Protein AF-A0A0M3HLM9-F1 (afdb_monomer_lite)

InterPro domains:
  IPR010401 Glycogen debranching enzyme [PTHR10569] (1-109)
  IPR032790 Glycogen debranching enzyme, C-terminal [PF06202] (1-101)

Foldseek 3Di:
DALLADFPACPVVQPTHRLDPCRLVVVVVVLVVQCVPDDNSVVLQQDKDKDLDPYNPDHGPPDIDIDGNVVSNVSSVVSQAAWGWDFIPPDDCVVPVPDDPVNRIDTHYDPVCVPDDDDD

Secondary structure (DSSP, 8-state):
-BTTB--SB-GGGTT-B---SSHHHHHHHHHHHHHHHSTTGGGGGGSEEEES-SSTTPPTTTS-EEEEHHHHHHHHHHHHHH-EEEEPTT-STTT-TT--GGGGEEEE--TTTTTS----

pLDDT: mean 81.85, std 17.47, range [36.56, 98.44]

Structure (mmCIF, N/CA/C/O backbone):
data_AF-A0A0M3HLM9-F1
#
_entry.id   AF-A0A0M3HLM9-F1
#
loop_
_atom_site.group_PDB
_atom_site.id
_atom_site.type_symbol
_atom_site.label_atom_id
_atom_site.label_alt_id
_atom_site.label_comp_id
_atom_site.label_asym_id
_atom_site.label_entity_id
_atom_site.label_seq_id
_atom_site.pdbx_PDB_ins_code
_atom_site.Cartn_x
_atom_site.Cartn_y
_atom_site.Cartn_z
_atom_site.occupancy
_atom_site.B_iso_or_equiv
_atom_site.auth_seq_id
_atom_site.auth_comp_id
_atom_site.auth_asym_id
_atom_site.auth_atom_id
_atom_site.pdbx_PDB_model_num
ATOM 1 N N . MET A 1 1 ? 2.849 1.962 -1.685 1.00 90.75 1 MET A N 1
ATOM 2 C CA . MET A 1 1 ? 1.977 1.186 -2.593 1.00 90.75 1 MET A CA 1
ATOM 3 C C . MET A 1 1 ? 2.096 1.783 -3.985 1.00 90.75 1 MET A C 1
ATOM 5 O O . MET A 1 1 ? 2.174 3.002 -4.084 1.00 90.75 1 MET A O 1
ATOM 9 N N . ARG A 1 2 ? 2.164 0.942 -5.019 1.00 91.00 2 ARG A N 1
ATOM 10 C CA . ARG A 1 2 ? 2.230 1.320 -6.443 1.00 91.00 2 ARG A CA 1
ATOM 11 C C . ARG A 1 2 ? 1.648 0.178 -7.272 1.00 91.00 2 ARG A C 1
ATOM 13 O O . ARG A 1 2 ? 1.750 -0.964 -6.837 1.00 91.00 2 ARG A O 1
ATOM 20 N N . HIS A 1 3 ? 1.022 0.456 -8.418 1.00 91.12 3 HIS A N 1
ATOM 21 C CA . HIS A 1 3 ? 0.361 -0.565 -9.251 1.00 91.12 3 HIS A CA 1
ATOM 22 C C . HIS A 1 3 ? -0.733 -1.366 -8.518 1.00 91.12 3 HIS A C 1
ATOM 24 O O . HIS A 1 3 ? -1.129 -2.434 -8.966 1.00 91.12 3 HIS A O 1
ATOM 30 N N . GLY A 1 4 ? -1.225 -0.872 -7.375 1.00 91.81 4 GLY A N 1
ATOM 31 C CA . GLY A 1 4 ? -2.127 -1.619 -6.491 1.00 91.81 4 GLY A CA 1
ATOM 32 C C . GLY A 1 4 ? -1.426 -2.623 -5.572 1.00 91.81 4 GLY A C 1
ATOM 33 O O . GLY A 1 4 ? -2.103 -3.319 -4.830 1.00 91.81 4 GLY A O 1
ATOM 34 N N . LEU A 1 5 ? -0.090 -2.673 -5.576 1.00 93.12 5 LEU A N 1
ATOM 35 C CA . LEU A 1 5 ? 0.724 -3.638 -4.841 1.00 93.12 5 LEU A CA 1
ATOM 36 C C . LEU A 1 5 ? 1.528 -2.994 -3.701 1.00 93.12 5 LEU A C 1
ATOM 38 O O . LEU A 1 5 ? 1.946 -1.828 -3.747 1.00 93.12 5 LEU A O 1
ATOM 42 N N . ILE A 1 6 ? 1.787 -3.800 -2.675 1.00 94.06 6 ILE A N 1
ATOM 43 C CA . I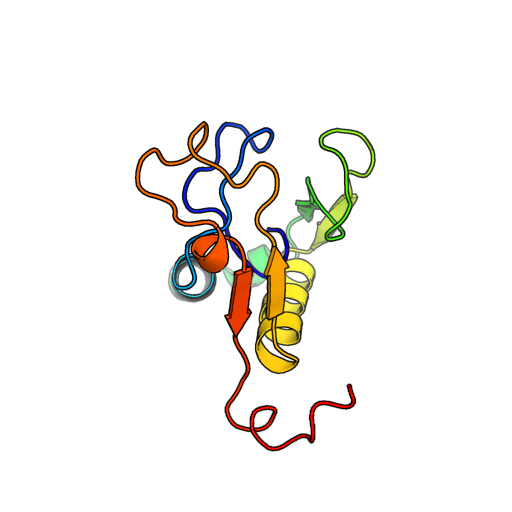LE A 1 6 ? 2.764 -3.519 -1.618 1.00 94.06 6 ILE A CA 1
ATOM 44 C C . ILE A 1 6 ? 4.097 -4.144 -2.049 1.00 94.06 6 ILE A C 1
ATOM 46 O O . ILE A 1 6 ? 4.091 -5.290 -2.501 1.00 94.06 6 ILE A O 1
ATOM 50 N N . PRO A 1 7 ? 5.224 -3.413 -1.976 1.00 91.06 7 PRO A N 1
ATOM 51 C CA . PRO A 1 7 ? 6.491 -3.938 -2.461 1.00 91.06 7 PRO A CA 1
ATOM 52 C C . PRO A 1 7 ? 6.991 -5.079 -1.571 1.00 91.06 7 PRO A C 1
ATOM 54 O O . PRO A 1 7 ? 6.777 -5.069 -0.360 1.00 91.06 7 PRO A O 1
ATOM 57 N N . ASN A 1 8 ? 7.695 -6.040 -2.170 1.00 86.19 8 ASN A N 1
ATOM 58 C CA . ASN A 1 8 ? 8.371 -7.108 -1.429 1.00 86.19 8 ASN A CA 1
ATOM 59 C C . ASN A 1 8 ? 9.648 -6.598 -0.754 1.00 86.19 8 ASN A C 1
ATOM 61 O O . ASN A 1 8 ? 9.962 -6.939 0.381 1.00 86.19 8 ASN A O 1
ATOM 65 N N . LEU A 1 9 ? 10.386 -5.762 -1.483 1.00 84.81 9 LEU A N 1
ATOM 66 C CA . LEU A 1 9 ? 11.608 -5.120 -1.023 1.00 84.81 9 LEU A CA 1
ATOM 67 C C . LEU A 1 9 ? 11.344 -3.624 -1.007 1.00 84.81 9 LEU A C 1
ATOM 69 O O . LEU A 1 9 ? 11.012 -3.062 -2.047 1.00 84.81 9 LEU A O 1
ATOM 73 N N . LEU A 1 10 ? 11.432 -3.000 0.169 1.00 80.69 10 LEU A N 1
ATOM 74 C CA . LEU A 1 10 ? 11.079 -1.593 0.346 1.00 80.69 10 LEU A CA 1
ATOM 75 C C . LEU A 1 10 ? 12.224 -0.660 -0.067 1.00 80.69 10 LEU A C 1
ATOM 77 O O . LEU A 1 10 ? 11.960 0.303 -0.775 1.00 80.69 10 LEU A O 1
ATOM 81 N N . ALA A 1 11 ? 13.468 -0.951 0.336 1.00 76.19 11 ALA A N 1
ATOM 82 C CA . ALA A 1 11 ? 14.665 -0.153 0.029 1.00 76.19 11 ALA A CA 1
ATOM 83 C C . ALA A 1 11 ? 14.417 1.373 0.121 1.00 76.19 11 ALA A C 1
ATOM 85 O O . ALA A 1 11 ? 14.477 2.092 -0.876 1.00 76.19 11 ALA A O 1
ATOM 86 N N . GLU A 1 12 ? 14.013 1.826 1.319 1.00 74.69 12 GLU A N 1
ATOM 87 C CA . GLU A 1 12 ? 13.624 3.217 1.655 1.00 74.69 12 GLU A CA 1
ATOM 88 C C . GLU A 1 12 ? 12.500 3.824 0.795 1.00 74.69 12 GLU A C 1
ATOM 90 O O . GLU A 1 12 ? 12.196 5.009 0.866 1.00 74.69 12 GLU A O 1
ATOM 95 N N . GLY A 1 13 ? 11.841 3.007 -0.018 1.00 72.88 13 GLY A N 1
ATOM 96 C CA . GLY A 1 13 ? 10.860 3.444 -0.995 1.00 72.88 13 GLY A CA 1
ATOM 97 C C . GLY A 1 13 ? 11.466 3.748 -2.362 1.00 72.88 13 GLY A C 1
ATOM 98 O O . GLY A 1 13 ? 10.740 3.622 -3.335 1.00 72.88 13 GLY A O 1
ATOM 99 N N . GLN A 1 14 ? 12.758 4.079 -2.481 1.00 75.44 14 GLN A N 1
ATOM 100 C CA . GLN A 1 14 ? 13.356 4.565 -3.734 1.00 75.44 14 GLN A CA 1
ATOM 101 C C . GLN A 1 14 ? 13.558 3.462 -4.783 1.00 75.44 14 GLN A C 1
ATOM 103 O O . GLN A 1 14 ? 13.261 3.662 -5.962 1.00 75.44 14 GLN A O 1
ATOM 108 N N . THR A 1 15 ? 14.039 2.292 -4.359 1.00 79.31 15 THR A N 1
ATOM 109 C CA . THR A 1 15 ? 14.299 1.125 -5.225 1.00 79.31 15 THR A CA 1
ATOM 110 C C . THR A 1 15 ? 13.385 -0.047 -4.867 1.00 79.31 15 THR A C 1
ATOM 112 O O . THR A 1 15 ? 13.777 -1.214 -4.890 1.00 79.31 15 THR A O 1
ATOM 115 N N . SER A 1 16 ? 12.131 0.269 -4.523 1.00 82.75 16 SER A N 1
ATOM 116 C CA . SER A 1 16 ? 11.136 -0.736 -4.158 1.00 82.75 16 SER A CA 1
ATOM 117 C C . SER A 1 16 ? 10.807 -1.693 -5.311 1.00 82.75 16 SER A C 1
ATOM 119 O O . SER A 1 16 ? 10.529 -1.246 -6.425 1.00 82.75 16 SER A O 1
ATOM 121 N N . ARG A 1 17 ? 10.743 -3.001 -5.025 1.00 83.62 17 ARG A N 1
ATOM 122 C CA . ARG A 1 17 ? 10.352 -4.043 -5.998 1.00 83.62 17 ARG A CA 1
ATOM 123 C C . ARG A 1 17 ? 8.916 -4.503 -5.786 1.00 83.62 17 ARG A C 1
ATOM 125 O O . ARG A 1 17 ? 8.548 -4.896 -4.678 1.00 83.62 17 ARG A O 1
ATOM 132 N N . TYR A 1 18 ? 8.119 -4.484 -6.853 1.00 86.06 18 TYR A N 1
ATOM 133 C CA . TYR A 1 18 ? 6.670 -4.725 -6.825 1.00 86.06 18 TYR A CA 1
ATOM 134 C C . TYR A 1 18 ? 6.309 -6.059 -7.494 1.00 86.06 18 TYR A C 1
ATOM 136 O O . TYR A 1 18 ? 5.314 -6.170 -8.202 1.00 86.06 18 TYR A O 1
ATOM 144 N N . ASN A 1 19 ? 7.109 -7.091 -7.237 1.00 83.00 19 ASN A N 1
ATOM 145 C CA . ASN A 1 19 ? 6.963 -8.432 -7.807 1.00 83.00 19 ASN A CA 1
ATOM 146 C C . ASN A 1 19 ? 6.161 -9.411 -6.922 1.00 83.00 19 ASN A C 1
ATOM 148 O O . ASN A 1 19 ? 6.011 -10.580 -7.274 1.00 83.00 19 ASN A O 1
ATOM 152 N N . CYS A 1 20 ? 5.644 -8.962 -5.771 1.00 84.00 20 CYS A N 1
ATOM 153 C CA . CYS A 1 20 ? 4.890 -9.803 -4.840 1.00 84.00 20 CYS A CA 1
ATOM 154 C C . CYS A 1 20 ? 3.390 -9.502 -4.886 1.00 84.00 20 CYS A C 1
ATOM 156 O O . CYS A 1 20 ? 2.935 -8.423 -4.506 1.00 84.00 20 CYS A O 1
ATOM 158 N N . ARG A 1 21 ? 2.612 -10.499 -5.314 1.00 88.06 21 ARG A N 1
ATOM 159 C CA . ARG A 1 21 ? 1.144 -10.431 -5.360 1.00 88.06 21 ARG A CA 1
ATOM 160 C C . ARG A 1 21 ? 0.480 -10.551 -3.995 1.00 88.06 21 ARG A C 1
ATOM 162 O O . ARG A 1 21 ? -0.597 -9.997 -3.802 1.00 88.06 21 ARG A O 1
ATOM 169 N N . ASP A 1 22 ? 1.097 -11.281 -3.074 1.00 90.88 22 ASP A N 1
ATOM 170 C CA . ASP A 1 22 ? 0.459 -11.654 -1.811 1.00 90.88 22 ASP A CA 1
ATOM 171 C C . ASP A 1 22 ? 0.634 -10.580 -0.732 1.00 90.88 22 ASP A C 1
ATOM 173 O O . ASP A 1 22 ? -0.203 -10.447 0.161 1.00 90.88 22 ASP A O 1
ATOM 177 N N . ALA A 1 23 ? 1.684 -9.758 -0.842 1.00 94.19 23 ALA A N 1
ATOM 178 C CA . ALA A 1 23 ? 2.034 -8.734 0.142 1.00 94.19 23 ALA A CA 1
ATOM 179 C C . ALA A 1 23 ? 0.882 -7.758 0.427 1.00 94.19 23 ALA A C 1
ATOM 181 O O . ALA A 1 23 ? 0.641 -7.405 1.580 1.00 94.19 23 ALA A O 1
ATOM 182 N N . VAL A 1 24 ? 0.130 -7.355 -0.602 1.00 95.75 24 VAL A N 1
ATOM 183 C CA . VAL A 1 24 ? -1.031 -6.466 -0.440 1.00 95.75 24 VAL A CA 1
ATOM 184 C C . VAL A 1 24 ? -2.144 -7.107 0.390 1.00 95.75 24 VAL A C 1
ATOM 186 O O . VAL A 1 24 ? -2.752 -6.435 1.221 1.00 95.75 24 VAL A O 1
ATOM 189 N N . TRP A 1 25 ? -2.371 -8.413 0.241 1.00 95.75 25 TRP A N 1
ATOM 190 C CA . TRP A 1 25 ? -3.394 -9.136 0.993 1.00 95.75 25 TRP A CA 1
ATOM 191 C C . TRP A 1 25 ? -2.985 -9.333 2.449 1.00 95.75 25 TRP A C 1
ATOM 193 O O . TRP A 1 25 ? -3.802 -9.116 3.344 1.00 95.75 25 TRP A O 1
ATOM 203 N N . PHE A 1 26 ? -1.716 -9.663 2.704 1.00 96.69 26 PHE A N 1
ATOM 204 C CA . PHE A 1 26 ? -1.188 -9.722 4.069 1.00 96.69 26 PHE A CA 1
ATOM 205 C C . PHE A 1 26 ? -1.221 -8.358 4.757 1.00 96.69 26 PHE A C 1
ATOM 207 O O . PHE A 1 26 ? -1.566 -8.282 5.934 1.00 96.69 26 PHE A O 1
ATOM 214 N N . TRP A 1 27 ? -0.933 -7.280 4.027 1.00 97.12 27 TRP A N 1
ATOM 215 C CA . TRP A 1 27 ? -1.041 -5.916 4.537 1.00 97.12 27 TRP A CA 1
ATOM 216 C C . TRP A 1 27 ? -2.485 -5.554 4.918 1.00 97.12 27 TRP A C 1
ATOM 218 O O . TRP A 1 27 ? -2.729 -5.121 6.044 1.00 97.12 27 TRP A O 1
ATOM 228 N N . LEU A 1 28 ? -3.460 -5.813 4.039 1.00 97.69 28 LEU A N 1
ATOM 229 C CA . LEU A 1 28 ? -4.882 -5.606 4.346 1.00 97.69 28 LEU A CA 1
ATOM 230 C C . LEU A 1 28 ? -5.334 -6.447 5.549 1.00 97.69 28 LEU A C 1
ATOM 232 O O . LEU A 1 28 ? -6.016 -5.947 6.445 1.00 97.69 28 LEU A O 1
ATOM 236 N N . TYR A 1 29 ? -4.924 -7.716 5.605 1.00 97.88 29 TYR A N 1
ATOM 237 C CA . TYR A 1 29 ? -5.233 -8.604 6.723 1.00 97.88 29 TYR A CA 1
ATOM 238 C C . TYR A 1 29 ? -4.620 -8.115 8.041 1.00 97.88 29 TYR A C 1
ATOM 240 O O . TYR A 1 29 ? -5.286 -8.156 9.076 1.00 97.88 29 TYR A O 1
ATOM 248 N N . ALA A 1 30 ? -3.386 -7.607 8.016 1.00 98.00 30 ALA A N 1
ATOM 249 C CA . ALA A 1 30 ? -2.734 -7.036 9.188 1.00 98.00 30 ALA A CA 1
ATOM 250 C C . ALA A 1 30 ? -3.507 -5.827 9.735 1.00 98.00 30 ALA A C 1
ATOM 252 O O . ALA A 1 30 ? -3.700 -5.742 10.946 1.00 98.00 30 ALA A O 1
ATOM 253 N N . ILE A 1 31 ? -4.028 -4.952 8.865 1.00 98.12 31 ILE A N 1
ATOM 254 C CA . ILE A 1 31 ? -4.886 -3.825 9.272 1.00 98.12 31 ILE A CA 1
ATOM 255 C C . ILE A 1 31 ? -6.176 -4.334 9.925 1.00 98.12 31 ILE A C 1
ATOM 257 O O . ILE A 1 31 ? -6.531 -3.882 11.011 1.00 98.12 31 ILE A O 1
ATOM 261 N N . VAL A 1 32 ? -6.849 -5.325 9.330 1.00 97.81 32 VAL A N 1
ATOM 262 C CA . VAL A 1 32 ? -8.044 -5.940 9.940 1.00 97.81 32 VAL A CA 1
ATOM 263 C C . VAL A 1 32 ? -7.720 -6.506 11.325 1.00 97.81 32 VAL A C 1
ATOM 265 O O . VAL A 1 32 ? -8.476 -6.304 12.276 1.00 97.81 32 VAL A O 1
ATOM 268 N N . LYS A 1 33 ? -6.581 -7.191 11.471 1.00 98.44 33 LYS A N 1
ATOM 269 C CA . LYS A 1 33 ? -6.137 -7.727 12.762 1.00 98.44 33 LYS A CA 1
ATOM 270 C C . LYS A 1 33 ? -5.772 -6.652 13.769 1.00 98.44 33 LYS A C 1
ATOM 272 O O . LYS A 1 33 ? -6.043 -6.854 14.949 1.00 98.44 33 LYS A O 1
ATOM 277 N N . TYR A 1 34 ? -5.205 -5.538 13.325 1.00 98.38 34 TYR A N 1
ATOM 278 C CA . TYR A 1 34 ? -4.955 -4.383 14.175 1.00 98.38 34 TYR A CA 1
ATOM 279 C C . TYR A 1 34 ? -6.272 -3.822 14.719 1.00 98.38 34 TYR A C 1
ATOM 281 O O . TYR A 1 34 ? -6.435 -3.747 15.933 1.00 98.38 34 TYR A O 1
ATOM 289 N N . ILE A 1 35 ? -7.243 -3.544 13.842 1.00 98.25 35 ILE A N 1
ATOM 290 C CA . ILE A 1 35 ? -8.559 -3.004 14.223 1.00 98.25 35 ILE A CA 1
ATOM 291 C C . ILE A 1 35 ? -9.259 -3.925 15.236 1.00 98.25 35 ILE A C 1
ATOM 293 O O . ILE A 1 35 ? -9.812 -3.452 16.220 1.00 98.25 35 ILE A O 1
ATOM 297 N N . GLN A 1 36 ? -9.188 -5.247 15.047 1.00 97.94 36 GLN A N 1
ATOM 298 C CA . GLN A 1 36 ? -9.798 -6.221 15.963 1.00 97.94 36 GLN A CA 1
ATOM 299 C C . GLN A 1 36 ? -9.134 -6.295 17.349 1.00 97.94 36 GLN A C 1
ATOM 301 O O . GLN A 1 36 ? -9.757 -6.787 18.287 1.00 97.94 36 GLN A O 1
ATOM 306 N N . LYS A 1 37 ? -7.862 -5.900 17.471 1.00 97.88 37 LYS A N 1
ATOM 307 C CA . LYS A 1 37 ? -7.060 -6.080 18.694 1.00 97.88 37 LYS 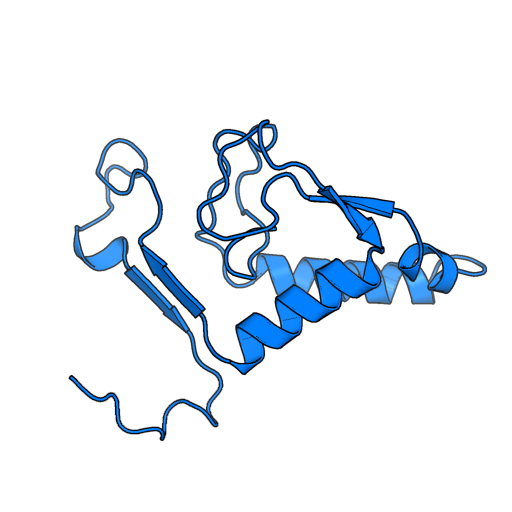A CA 1
ATOM 308 C C . LYS A 1 37 ? -6.840 -4.784 19.468 1.00 97.88 37 LYS A C 1
ATOM 310 O O . LYS A 1 37 ? -6.709 -4.837 20.687 1.00 97.88 37 LYS A O 1
ATOM 315 N N . ALA A 1 38 ? -6.737 -3.653 18.776 1.00 97.62 38 ALA A N 1
ATOM 316 C CA . ALA A 1 38 ? -6.459 -2.363 19.385 1.00 97.62 38 ALA A CA 1
ATOM 317 C C . ALA A 1 38 ? -7.749 -1.718 19.931 1.00 97.62 38 ALA A C 1
ATOM 319 O O . ALA A 1 38 ? -8.783 -1.758 19.259 1.00 97.62 38 ALA A O 1
ATOM 320 N N . PRO A 1 39 ? -7.712 -1.083 21.116 1.00 97.62 39 PRO A N 1
ATOM 321 C CA . PRO A 1 39 ? -8.802 -0.222 21.571 1.00 97.62 39 PRO A CA 1
ATOM 322 C C . PRO A 1 39 ? -9.034 0.911 20.567 1.00 97.62 39 PRO A C 1
ATOM 324 O O . PRO A 1 39 ? -8.078 1.580 20.180 1.00 97.62 39 PRO A O 1
ATOM 327 N N . HIS A 1 40 ? -10.286 1.121 20.148 1.00 97.19 40 HIS A N 1
ATOM 328 C CA . HIS A 1 40 ? -10.643 2.092 19.102 1.00 97.19 40 HIS A CA 1
ATOM 329 C C . HIS A 1 40 ? -9.833 1.928 17.803 1.00 97.19 40 HIS A C 1
ATOM 331 O O . HIS A 1 40 ? -9.501 2.905 17.128 1.00 97.19 40 HIS A O 1
ATOM 337 N N . GLY A 1 41 ? -9.474 0.686 17.460 1.00 96.75 41 GLY A N 1
ATOM 338 C CA . GLY A 1 41 ? -8.580 0.391 16.347 1.00 96.75 41 GLY A CA 1
ATOM 339 C C . GLY A 1 41 ? -9.080 0.892 14.991 1.00 96.75 41 GLY A C 1
ATOM 340 O O . GLY A 1 41 ? -8.267 1.144 14.111 1.00 96.75 41 GLY A O 1
ATOM 341 N N . GLU A 1 42 ? -10.386 1.108 14.817 1.00 97.75 42 GLU A N 1
ATOM 342 C CA . GLU A 1 42 ? -10.972 1.709 13.616 1.00 97.75 42 GLU A CA 1
ATOM 343 C C . GLU A 1 42 ? -10.476 3.133 13.327 1.00 97.75 42 GLU A C 1
ATOM 345 O O . GLU A 1 42 ? -10.558 3.581 12.182 1.00 97.75 42 GLU A O 1
ATOM 350 N N . GLN A 1 43 ? -9.942 3.845 14.326 1.00 98.31 43 GLN A N 1
ATOM 351 C CA . GLN A 1 43 ? -9.413 5.197 14.142 1.00 98.31 43 GLN A CA 1
ATOM 352 C C . GLN A 1 43 ? -8.218 5.229 13.182 1.00 98.31 43 GLN A C 1
ATOM 354 O O . GLN A 1 43 ? -8.122 6.179 12.406 1.00 98.31 43 GLN A O 1
ATOM 359 N N . ILE A 1 44 ? -7.415 4.153 13.122 1.00 98.25 44 ILE A N 1
ATOM 360 C CA . ILE A 1 44 ? -6.266 4.044 12.203 1.00 98.25 44 ILE A CA 1
ATOM 361 C C . ILE A 1 44 ? -6.666 4.246 10.740 1.00 98.25 44 ILE A C 1
ATOM 363 O O . ILE A 1 44 ? -5.870 4.688 9.919 1.00 98.25 44 ILE A O 1
ATOM 367 N N . LEU A 1 45 ? -7.921 3.945 10.388 1.00 98.12 45 LEU A N 1
ATOM 368 C CA . LEU A 1 45 ? -8.416 4.119 9.028 1.00 98.12 45 LEU A CA 1
ATOM 369 C C . LEU A 1 45 ? -8.342 5.584 8.581 1.00 98.12 45 LEU A C 1
ATOM 371 O O . LEU A 1 45 ? -8.148 5.828 7.392 1.00 98.12 45 LEU A O 1
ATOM 375 N N . ARG A 1 46 ? -8.472 6.537 9.513 1.00 98.19 46 ARG A N 1
ATOM 376 C CA . ARG A 1 46 ? -8.408 7.984 9.259 1.00 98.19 46 ARG A CA 1
ATOM 377 C C . ARG A 1 46 ? -6.996 8.561 9.389 1.00 98.19 46 ARG A C 1
ATOM 379 O O . ARG A 1 46 ? -6.799 9.718 9.018 1.00 98.19 46 ARG A O 1
ATOM 386 N N . ASP A 1 47 ? -6.031 7.782 9.877 1.00 98.06 47 ASP A N 1
ATOM 387 C CA . ASP A 1 47 ? -4.648 8.238 10.004 1.00 98.06 47 ASP A CA 1
ATOM 388 C C . ASP A 1 47 ? -4.067 8.573 8.630 1.00 98.06 47 ASP A C 1
ATOM 390 O O . ASP A 1 47 ? -4.343 7.903 7.627 1.00 98.06 47 ASP A O 1
ATOM 394 N N . LYS A 1 48 ? -3.266 9.641 8.582 1.00 97.88 48 LYS A N 1
ATOM 395 C CA . LYS A 1 48 ? -2.615 10.076 7.348 1.00 97.88 48 LYS A CA 1
ATOM 396 C C . LYS A 1 48 ? -1.414 9.185 7.050 1.00 97.88 48 LYS A C 1
ATOM 398 O O . LYS A 1 48 ? -0.570 8.940 7.908 1.00 97.88 48 LYS A O 1
ATOM 403 N N . VAL A 1 49 ? -1.332 8.729 5.807 1.00 96.06 49 VAL A N 1
ATOM 404 C CA . VAL A 1 49 ? -0.202 7.990 5.252 1.00 96.06 49 VAL A CA 1
ATOM 405 C C . VAL A 1 49 ? 0.393 8.758 4.080 1.00 96.06 49 VAL A C 1
ATOM 407 O O . VAL A 1 49 ? -0.323 9.355 3.274 1.00 96.06 49 VAL A O 1
ATOM 410 N N . LEU A 1 50 ? 1.719 8.716 3.965 1.00 94.94 50 LEU A N 1
ATOM 411 C CA . LEU A 1 50 ? 2.441 9.354 2.872 1.00 94.94 50 LEU A CA 1
ATOM 412 C C . LEU A 1 50 ? 2.526 8.419 1.660 1.00 94.94 50 LEU A C 1
ATOM 414 O O . LEU A 1 50 ? 3.175 7.370 1.676 1.00 94.94 50 LEU A O 1
ATOM 418 N N . ARG A 1 51 ? 1.893 8.822 0.562 1.00 92.81 51 ARG A N 1
ATOM 419 C CA . ARG A 1 51 ? 2.017 8.198 -0.754 1.00 92.81 51 ARG A CA 1
ATOM 420 C C . ARG A 1 51 ? 3.297 8.662 -1.421 1.00 92.81 51 ARG A C 1
ATOM 422 O O . ARG A 1 51 ? 3.316 9.689 -2.086 1.00 92.81 51 ARG A O 1
ATOM 429 N N . LEU A 1 52 ? 4.338 7.840 -1.318 1.00 91.38 52 LEU A N 1
ATOM 430 C CA . LEU A 1 52 ? 5.576 8.032 -2.085 1.00 91.38 52 LEU A CA 1
ATOM 431 C C . LEU A 1 52 ? 5.356 7.902 -3.602 1.00 91.38 52 LEU A C 1
ATOM 433 O O . LEU A 1 52 ? 6.080 8.505 -4.385 1.00 91.38 52 LEU A O 1
ATOM 437 N N . TYR A 1 53 ? 4.345 7.121 -4.001 1.00 91.00 53 TYR A N 1
ATOM 438 C CA . TYR A 1 53 ? 3.933 6.915 -5.389 1.00 91.00 53 TYR A CA 1
ATOM 439 C C . TYR A 1 53 ? 2.397 6.991 -5.493 1.00 91.00 53 TYR A C 1
ATOM 441 O O . TYR A 1 53 ? 1.712 5.973 -5.320 1.00 91.00 53 TYR A O 1
ATOM 449 N N . PRO A 1 54 ? 1.801 8.178 -5.710 1.00 89.56 54 PRO A N 1
ATOM 450 C CA . PRO A 1 54 ? 0.346 8.290 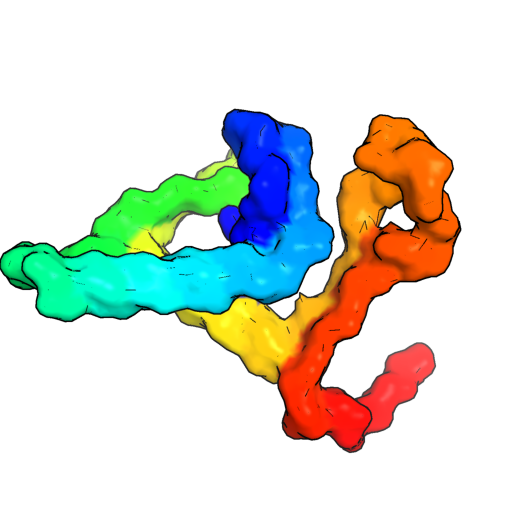-5.838 1.00 89.56 54 PRO A CA 1
ATOM 451 C C . PRO A 1 54 ? -0.189 7.684 -7.136 1.00 89.56 54 PRO A C 1
ATOM 453 O O . PRO A 1 54 ? -1.294 7.152 -7.151 1.00 89.56 54 PRO A O 1
ATOM 456 N N . HIS A 1 55 ? 0.597 7.724 -8.212 1.00 89.44 55 HIS A N 1
ATOM 457 C CA . HIS A 1 55 ? 0.267 7.104 -9.493 1.00 89.44 55 HIS A CA 1
ATOM 458 C C . HIS A 1 55 ? 1.440 6.286 -10.035 1.00 89.44 55 HIS A C 1
ATOM 460 O O . HIS A 1 55 ? 2.579 6.393 -9.577 1.00 89.44 55 HIS A O 1
ATOM 466 N N . ASP A 1 56 ? 1.147 5.453 -11.028 1.00 87.50 56 ASP A N 1
ATOM 467 C CA . ASP A 1 56 ? 2.065 4.422 -11.516 1.00 87.50 56 ASP A CA 1
ATOM 468 C C . ASP A 1 56 ? 3.301 4.999 -12.187 1.00 87.50 56 ASP A C 1
ATOM 470 O O . ASP A 1 56 ? 4.344 4.354 -12.154 1.00 87.50 56 ASP A O 1
ATOM 474 N N . GLU A 1 57 ? 3.218 6.232 -12.691 1.00 86.38 57 GLU A N 1
ATOM 475 C CA . GLU A 1 57 ? 4.352 6.919 -13.304 1.00 86.38 57 GLU A CA 1
ATOM 476 C C . GLU A 1 57 ? 5.182 7.790 -12.352 1.00 86.38 57 GLU A C 1
ATOM 478 O O . GLU A 1 57 ? 6.251 8.260 -12.744 1.00 86.38 57 GLU A O 1
ATOM 483 N N . ALA A 1 58 ? 4.749 7.943 -11.096 1.00 87.38 58 ALA A N 1
ATOM 484 C CA . ALA A 1 58 ? 5.352 8.874 -10.147 1.00 87.38 58 ALA A CA 1
ATOM 485 C C . ALA A 1 58 ? 6.858 8.627 -9.953 1.00 87.38 58 ALA A C 1
ATOM 487 O O . ALA A 1 58 ? 7.339 7.479 -9.913 1.00 87.38 58 ALA A O 1
ATOM 488 N N . ILE A 1 59 ? 7.593 9.731 -9.827 1.00 85.62 59 ILE A N 1
ATOM 489 C CA . ILE A 1 59 ? 9.024 9.753 -9.529 1.00 85.62 59 ILE A CA 1
ATOM 490 C C . ILE A 1 59 ? 9.186 9.961 -8.024 1.00 85.62 59 ILE A C 1
ATOM 492 O O . ILE A 1 59 ? 8.502 10.781 -7.411 1.00 85.62 59 ILE A O 1
ATOM 496 N N . TYR A 1 60 ? 10.090 9.189 -7.423 1.00 84.94 60 TYR A N 1
ATOM 497 C CA . TYR A 1 60 ? 10.357 9.268 -5.992 1.00 84.94 60 TYR A CA 1
ATOM 498 C C . TYR A 1 60 ? 10.740 10.698 -5.585 1.00 84.94 60 TYR A C 1
ATOM 500 O O . TYR A 1 60 ? 11.633 11.291 -6.184 1.00 84.94 60 TYR A O 1
ATOM 508 N N . GLY A 1 61 ? 10.076 11.229 -4.556 1.00 83.50 61 GLY A N 1
ATOM 509 C CA . GLY A 1 61 ? 10.403 12.534 -3.971 1.00 83.50 61 GLY A CA 1
ATOM 510 C C . GLY A 1 61 ? 9.801 13.752 -4.675 1.00 83.50 61 GLY A C 1
ATOM 511 O O . GLY A 1 61 ? 9.994 14.856 -4.182 1.00 83.50 61 GLY A O 1
ATOM 512 N N . ILE A 1 62 ? 9.070 13.574 -5.782 1.00 86.81 62 ILE A N 1
ATOM 513 C CA . ILE A 1 62 ? 8.467 14.692 -6.528 1.00 86.81 62 ILE A CA 1
ATOM 514 C C . ILE A 1 62 ? 6.983 14.828 -6.189 1.00 86.81 62 ILE A C 1
ATOM 516 O O . ILE A 1 62 ? 6.554 15.843 -5.652 1.00 86.81 62 ILE A O 1
ATOM 520 N N . ASP A 1 63 ? 6.211 13.774 -6.438 1.00 86.94 63 ASP A N 1
ATOM 521 C CA . ASP A 1 63 ? 4.748 13.821 -6.364 1.00 86.94 63 ASP A CA 1
ATOM 522 C C . ASP A 1 63 ? 4.227 13.202 -5.065 1.00 86.94 63 ASP A C 1
ATOM 524 O O . ASP A 1 63 ? 3.264 12.448 -5.078 1.00 86.94 63 ASP A O 1
ATOM 528 N N . GLN A 1 64 ? 4.882 13.421 -3.925 1.00 91.94 64 GLN A N 1
ATOM 529 C CA . GLN A 1 64 ? 4.417 12.798 -2.684 1.00 91.94 64 GLN A CA 1
ATOM 530 C C . GLN A 1 64 ? 3.099 13.424 -2.216 1.00 91.94 64 GLN A C 1
ATOM 532 O O . GLN A 1 64 ? 2.908 14.637 -2.287 1.00 91.94 64 GLN A O 1
ATOM 537 N N . LYS A 1 65 ? 2.181 12.595 -1.715 1.00 93.31 65 LYS A N 1
ATOM 538 C CA . LYS A 1 65 ? 0.858 13.051 -1.269 1.00 93.31 65 LYS A CA 1
ATOM 539 C C . LYS A 1 65 ? 0.459 12.389 0.040 1.00 93.31 65 LYS A C 1
ATOM 541 O O . LYS A 1 65 ? 0.581 11.179 0.171 1.00 93.31 65 LYS A O 1
ATOM 546 N N . GLU A 1 66 ? -0.094 13.148 0.976 1.00 96.50 66 GLU A N 1
ATOM 547 C CA . GLU A 1 66 ? -0.767 12.566 2.138 1.00 96.50 66 GLU A CA 1
ATOM 548 C C . GLU A 1 66 ? -2.227 12.225 1.829 1.00 96.50 66 GLU A C 1
ATOM 550 O O . GLU A 1 66 ? -2.957 12.992 1.193 1.00 96.50 66 GLU A O 1
ATOM 555 N N . GLU A 1 67 ? -2.674 11.070 2.304 1.00 96.88 67 GLU A N 1
ATOM 556 C CA . GLU A 1 67 ? -4.081 10.677 2.279 1.00 96.88 67 GLU A CA 1
ATOM 557 C C . GLU A 1 67 ? -4.419 9.800 3.480 1.00 96.88 67 GLU A C 1
ATOM 559 O O . GLU A 1 67 ? -3.536 9.355 4.203 1.00 96.88 67 GLU A O 1
ATOM 564 N N . GLU A 1 68 ? -5.705 9.580 3.731 1.00 98.25 68 GLU A N 1
ATOM 565 C CA . GLU A 1 68 ? -6.131 8.686 4.811 1.00 98.25 68 GLU A CA 1
ATOM 566 C C . GLU A 1 68 ? -5.847 7.232 4.438 1.00 98.25 68 GLU A C 1
ATOM 568 O O . GLU A 1 68 ? -5.988 6.845 3.273 1.00 98.25 68 GLU A O 1
ATOM 573 N N . LEU A 1 69 ? -5.488 6.412 5.427 1.00 98.00 69 LEU A N 1
ATOM 574 C CA . LEU A 1 69 ? -5.175 5.000 5.220 1.00 98.00 69 LEU A CA 1
ATOM 575 C C . LEU A 1 69 ? -6.284 4.272 4.446 1.00 98.00 69 LEU A C 1
ATOM 577 O O . LEU A 1 69 ? -5.991 3.503 3.526 1.00 98.00 69 LEU A O 1
ATOM 581 N N . HI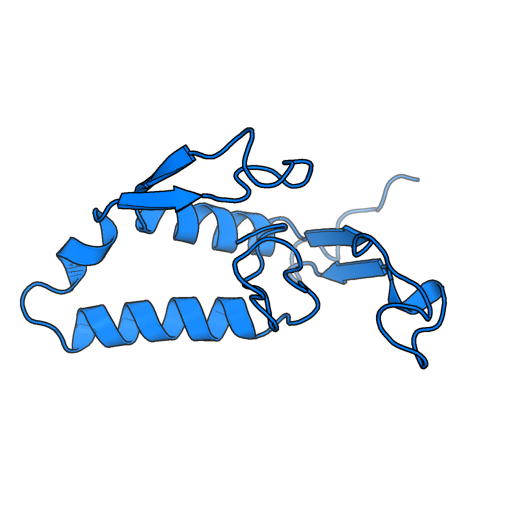S A 1 70 ? -7.555 4.538 4.767 1.00 98.00 70 HIS A N 1
ATOM 582 C CA . HIS A 1 70 ? -8.683 3.901 4.077 1.00 98.00 70 HIS A CA 1
ATOM 583 C C . HIS A 1 70 ? -8.731 4.222 2.577 1.00 98.00 70 HIS A C 1
ATOM 585 O O . HIS A 1 70 ? -9.097 3.350 1.789 1.00 98.00 70 HIS A O 1
ATOM 591 N N . ALA A 1 71 ? -8.282 5.410 2.158 1.00 97.56 71 ALA A N 1
ATOM 592 C CA . ALA A 1 71 ? -8.209 5.781 0.748 1.00 97.56 71 ALA A CA 1
ATOM 593 C C . ALA A 1 71 ? -7.138 4.957 0.014 1.00 97.56 71 ALA A C 1
ATOM 595 O O . ALA A 1 71 ? -7.402 4.407 -1.057 1.00 97.56 71 ALA A O 1
ATOM 596 N N . THR A 1 72 ? -5.968 4.766 0.635 1.00 96.69 72 THR A N 1
ATOM 597 C CA . THR A 1 72 ? -4.915 3.882 0.110 1.00 96.69 72 THR A CA 1
ATOM 598 C C . THR A 1 72 ? -5.386 2.428 0.017 1.00 96.69 72 THR A C 1
ATOM 600 O O . THR A 1 72 ? -5.099 1.746 -0.971 1.00 96.69 72 THR A O 1
ATOM 603 N N . MET A 1 73 ? -6.127 1.943 1.019 1.00 97.38 73 MET A N 1
ATOM 604 C CA . MET A 1 73 ? -6.713 0.597 1.001 1.00 97.38 73 MET A CA 1
ATOM 605 C C . MET A 1 73 ? -7.737 0.442 -0.129 1.00 97.38 73 MET A C 1
ATOM 607 O O . MET A 1 73 ? -7.730 -0.569 -0.835 1.00 97.38 73 MET A O 1
ATOM 611 N N . PHE A 1 74 ? -8.599 1.443 -0.321 1.00 96.69 74 PHE A N 1
ATOM 612 C CA . PHE A 1 74 ? -9.608 1.439 -1.375 1.00 96.69 74 PHE A CA 1
ATOM 613 C C . PHE A 1 74 ? -8.985 1.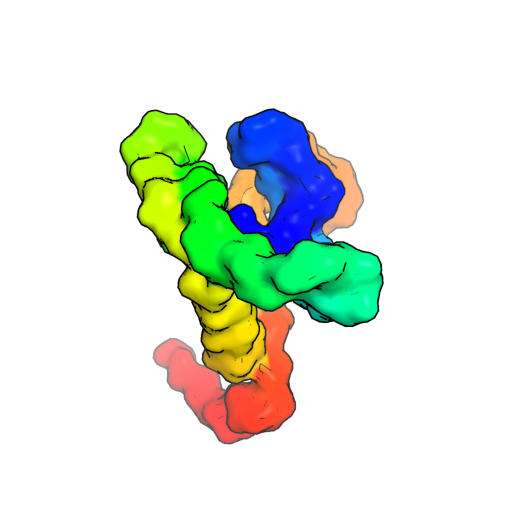429 -2.775 1.00 96.69 74 PHE A C 1
ATOM 615 O O . PHE A 1 74 ? -9.441 0.665 -3.627 1.00 96.69 74 PHE A O 1
ATOM 622 N N . ASP A 1 75 ? -7.925 2.209 -3.014 1.00 95.44 75 ASP A N 1
ATOM 623 C CA . ASP A 1 75 ? -7.191 2.189 -4.289 1.00 95.44 75 ASP A CA 1
ATOM 624 C C . ASP A 1 75 ? -6.604 0.795 -4.572 1.00 95.44 75 ASP A C 1
ATOM 626 O O . ASP A 1 75 ? -6.758 0.270 -5.675 1.00 95.44 75 ASP A O 1
ATOM 630 N N . ALA A 1 76 ? -6.018 0.136 -3.563 1.00 95.31 76 ALA A N 1
ATOM 631 C CA . ALA A 1 76 ? -5.489 -1.221 -3.720 1.00 95.31 76 ALA A CA 1
ATOM 632 C C . ALA A 1 76 ? -6.594 -2.205 -4.139 1.00 95.31 76 ALA A C 1
ATOM 634 O O . ALA A 1 76 ? -6.481 -2.875 -5.167 1.00 95.31 76 ALA A O 1
ATOM 635 N N . LEU A 1 77 ? -7.707 -2.240 -3.402 1.00 95.31 77 LEU A N 1
ATOM 636 C CA . LEU A 1 77 ? -8.844 -3.111 -3.718 1.00 95.31 77 LEU A CA 1
ATOM 637 C C . LEU A 1 77 ? -9.441 -2.815 -5.100 1.00 95.31 77 LEU A C 1
ATOM 639 O O . LEU A 1 77 ? -9.719 -3.742 -5.861 1.00 95.31 77 LEU A O 1
ATOM 643 N N . SER A 1 78 ? -9.600 -1.537 -5.443 1.00 94.75 78 SER A N 1
ATOM 644 C CA . SER A 1 78 ? -10.169 -1.098 -6.722 1.00 94.75 78 SER A CA 1
ATOM 645 C C . SER A 1 78 ? -9.299 -1.512 -7.905 1.00 94.75 78 SER A C 1
ATOM 647 O O . SER A 1 78 ? -9.808 -2.015 -8.907 1.00 94.75 78 SER A O 1
ATOM 649 N N . ARG A 1 79 ? -7.975 -1.368 -7.788 1.00 92.94 79 ARG A N 1
ATOM 650 C CA . ARG A 1 79 ? -7.022 -1.815 -8.813 1.00 92.94 79 ARG A CA 1
ATOM 651 C C . ARG A 1 79 ? -7.044 -3.325 -8.980 1.00 92.94 79 ARG A C 1
ATOM 653 O O . ARG A 1 79 ? -7.150 -3.807 -10.104 1.00 92.94 79 ARG A O 1
ATOM 660 N N . HIS A 1 80 ? -7.035 -4.074 -7.880 1.00 92.06 80 HIS A N 1
ATOM 661 C CA . HIS A 1 80 ? -7.174 -5.527 -7.939 1.00 92.06 80 HIS A CA 1
ATOM 662 C C . HIS A 1 80 ? -8.491 -5.944 -8.598 1.00 92.06 80 HIS A C 1
ATOM 664 O O . HIS A 1 80 ? -8.483 -6.848 -9.430 1.00 92.06 80 HIS A O 1
ATOM 670 N N . PHE A 1 81 ? -9.598 -5.264 -8.286 1.00 90.12 81 PHE A N 1
ATOM 671 C CA . PHE A 1 81 ? -10.899 -5.522 -8.898 1.00 90.12 81 PHE A CA 1
ATOM 672 C C . PHE A 1 81 ? -10.886 -5.284 -10.414 1.00 90.12 81 PHE A C 1
ATOM 674 O O . PHE A 1 81 ? -11.318 -6.159 -11.167 1.00 90.12 81 PHE A O 1
ATOM 681 N N . ASN A 1 82 ? -10.348 -4.143 -10.854 1.00 89.12 82 ASN A N 1
ATOM 682 C CA . ASN A 1 82 ? -10.261 -3.753 -12.265 1.00 89.12 82 ASN A CA 1
ATOM 683 C C . ASN A 1 82 ? -9.233 -4.570 -13.063 1.00 89.12 82 ASN A C 1
ATOM 685 O O . ASN A 1 82 ? -9.363 -4.711 -14.278 1.00 89.12 82 ASN A O 1
ATOM 689 N N . GLY A 1 83 ? -8.272 -5.184 -12.382 1.00 87.69 83 GLY A N 1
ATOM 690 C CA . GLY A 1 83 ? -7.143 -5.862 -12.996 1.00 87.69 83 GLY A CA 1
ATOM 691 C C . GLY A 1 83 ? -5.929 -4.942 -13.090 1.00 87.69 83 GLY A C 1
ATOM 692 O O . GLY A 1 83 ? -6.037 -3.738 -13.309 1.00 87.69 83 GLY A O 1
ATOM 693 N N . ILE A 1 84 ? -4.760 -5.540 -12.900 1.00 87.69 84 ILE A N 1
ATOM 694 C CA . ILE A 1 84 ? -3.460 -4.880 -12.854 1.00 87.69 84 ILE A CA 1
ATOM 695 C C . ILE A 1 84 ? -2.639 -5.418 -14.020 1.00 87.69 84 ILE A C 1
ATOM 697 O O . ILE A 1 84 ? -2.525 -6.631 -14.191 1.00 87.69 84 ILE A O 1
ATOM 701 N N . SER A 1 85 ? -2.074 -4.518 -14.819 1.00 84.75 85 SER A N 1
ATOM 702 C CA . SER A 1 85 ? -1.163 -4.856 -15.909 1.00 84.75 85 SER A CA 1
ATOM 703 C C . SER A 1 85 ? -0.063 -3.809 -15.966 1.00 84.75 85 SER A C 1
ATOM 705 O O . SER A 1 85 ? -0.346 -2.648 -16.253 1.00 84.75 85 SER A O 1
ATOM 707 N N . PHE A 1 86 ? 1.176 -4.197 -15.683 1.00 83.25 86 PHE A N 1
ATOM 708 C CA . PHE A 1 86 ? 2.326 -3.298 -15.763 1.00 83.25 86 PHE A CA 1
ATOM 709 C C . PHE A 1 86 ? 3.605 -4.073 -16.078 1.00 83.25 86 PHE A C 1
ATOM 711 O O . PHE A 1 86 ? 3.689 -5.286 -15.878 1.00 83.25 86 PHE A O 1
ATOM 718 N N . ARG A 1 87 ? 4.614 -3.351 -16.565 1.00 77.56 87 ARG A N 1
ATOM 719 C CA . ARG A 1 87 ? 5.975 -3.865 -16.711 1.00 77.56 87 ARG A CA 1
ATOM 720 C C . ARG A 1 87 ? 6.811 -3.363 -15.543 1.00 77.56 87 ARG A C 1
ATOM 722 O O . ARG A 1 87 ? 6.794 -2.163 -15.266 1.00 77.56 87 ARG A O 1
ATOM 729 N N . GLU A 1 88 ? 7.518 -4.254 -14.852 1.00 72.62 88 GLU A N 1
ATOM 730 C CA . GLU A 1 88 ? 8.367 -3.839 -13.732 1.00 72.62 88 GLU A CA 1
ATOM 731 C C . GLU A 1 88 ? 9.454 -2.874 -14.233 1.00 72.62 88 GLU A C 1
ATOM 733 O O . GLU A 1 88 ? 10.130 -3.119 -15.238 1.00 72.62 88 GLU A O 1
ATOM 738 N N . ARG A 1 89 ? 9.580 -1.717 -13.571 1.00 68.31 89 ARG A N 1
ATOM 739 C CA . ARG A 1 89 ? 10.595 -0.723 -13.935 1.00 68.31 89 ARG A CA 1
ATOM 740 C C . ARG A 1 89 ? 11.980 -1.308 -13.687 1.00 68.31 89 ARG A C 1
ATOM 742 O O . ARG A 1 89 ? 12.193 -1.980 -12.683 1.00 68.31 89 ARG A O 1
ATOM 749 N N . ASN A 1 90 ? 12.912 -1.006 -14.590 1.00 64.88 90 ASN A N 1
ATOM 750 C CA . ASN A 1 90 ? 14.287 -1.512 -14.576 1.00 64.88 90 ASN A CA 1
ATOM 751 C C . ASN A 1 90 ? 14.401 -3.047 -14.724 1.00 64.88 90 ASN A C 1
ATOM 753 O O . ASN A 1 90 ? 15.448 -3.612 -14.410 1.00 64.88 90 ASN A O 1
ATOM 757 N N . ALA A 1 91 ? 13.350 -3.724 -15.206 1.00 58.19 91 ALA A N 1
ATOM 758 C CA . ALA A 1 91 ? 13.398 -5.157 -15.473 1.00 58.19 91 ALA A CA 1
ATOM 759 C C . ALA A 1 91 ? 14.538 -5.521 -16.441 1.00 58.19 91 ALA A C 1
ATOM 761 O O . ALA A 1 91 ? 14.769 -4.842 -17.444 1.00 58.19 91 ALA A O 1
ATOM 762 N N . GLY A 1 92 ? 15.252 -6.593 -16.105 1.00 59.09 92 GLY A N 1
ATOM 763 C CA . GLY A 1 92 ? 16.461 -7.049 -16.782 1.00 59.09 92 GLY A CA 1
ATOM 764 C C . GLY A 1 92 ? 17.431 -7.705 -15.797 1.00 59.09 92 GLY A C 1
ATOM 765 O O . GLY A 1 92 ? 17.257 -7.620 -14.578 1.00 59.09 92 GLY A O 1
ATOM 766 N N . ARG A 1 93 ? 18.493 -8.328 -16.325 1.00 57.38 93 ARG A N 1
ATOM 767 C CA . ARG A 1 93 ? 19.476 -9.097 -15.532 1.00 57.38 93 ARG A CA 1
ATOM 768 C C . ARG A 1 93 ? 20.120 -8.333 -14.371 1.00 57.38 93 ARG A C 1
ATOM 770 O O . ARG A 1 93 ? 20.604 -8.959 -13.441 1.00 57.38 93 ARG A O 1
ATOM 777 N N . GLN A 1 94 ? 20.116 -6.999 -14.407 1.00 59.34 94 GLN A N 1
ATOM 778 C CA . GLN A 1 94 ? 20.663 -6.158 -13.335 1.00 59.34 94 GLN A CA 1
ATOM 779 C C . GLN A 1 94 ? 19.850 -6.218 -12.030 1.00 59.34 94 GLN A C 1
ATOM 781 O O . GLN A 1 94 ? 20.376 -5.883 -10.974 1.00 59.34 94 GLN A O 1
ATOM 786 N N . ILE A 1 95 ? 18.576 -6.620 -12.094 1.00 56.56 95 ILE A N 1
ATOM 787 C CA . ILE A 1 95 ? 17.673 -6.703 -10.934 1.00 56.56 95 ILE A CA 1
ATOM 788 C C . ILE A 1 95 ? 17.408 -8.151 -10.516 1.00 56.56 95 ILE A C 1
ATOM 790 O O . ILE A 1 95 ? 17.123 -8.428 -9.346 1.00 56.56 95 ILE A O 1
ATOM 794 N N . ASP A 1 96 ? 17.496 -9.075 -11.466 1.00 60.41 96 ASP A N 1
ATOM 795 C CA . ASP A 1 96 ? 17.373 -10.509 -11.247 1.00 60.41 96 ASP A CA 1
ATOM 796 C C . ASP A 1 96 ? 18.087 -11.235 -12.393 1.00 60.41 96 ASP A C 1
ATOM 798 O O . ASP A 1 96 ? 17.645 -11.200 -13.543 1.00 60.41 96 ASP A O 1
ATOM 802 N N . GLU A 1 97 ? 19.226 -11.859 -12.089 1.00 57.34 97 GLU A N 1
ATOM 803 C CA . GLU A 1 97 ? 20.104 -12.499 -13.078 1.00 57.34 97 GLU A CA 1
ATOM 804 C C . GLU A 1 97 ? 19.422 -13.651 -13.837 1.00 57.34 97 GLU A C 1
ATOM 806 O O . GLU A 1 97 ? 19.857 -14.014 -14.935 1.00 57.34 97 GLU A O 1
ATOM 811 N N . HIS A 1 98 ? 18.327 -14.190 -13.291 1.00 60.69 98 HIS A N 1
ATOM 812 C CA . HIS A 1 98 ? 17.543 -15.275 -13.878 1.00 60.69 98 HIS A CA 1
ATOM 813 C C . HIS A 1 98 ? 16.237 -14.803 -14.539 1.00 60.69 98 HIS A C 1
ATOM 815 O O . HIS A 1 98 ? 15.452 -15.632 -15.006 1.00 60.69 98 HIS A O 1
ATOM 821 N N . MET A 1 99 ? 15.990 -13.491 -14.610 1.00 54.22 99 MET A N 1
ATOM 822 C CA . MET A 1 99 ? 14.792 -12.941 -15.244 1.00 54.22 99 MET A CA 1
ATOM 823 C C . MET A 1 99 ? 14.904 -13.006 -16.773 1.00 54.22 99 MET A C 1
ATOM 825 O O . MET A 1 99 ? 15.786 -12.399 -17.381 1.00 54.22 99 MET A O 1
ATOM 829 N N . ASN A 1 100 ? 13.985 -13.746 -17.395 1.00 56.22 100 ASN A N 1
ATOM 830 C CA . ASN A 1 100 ? 13.781 -13.740 -18.845 1.00 56.22 100 ASN A CA 1
ATOM 831 C C . ASN A 1 100 ? 12.965 -12.499 -19.249 1.00 56.22 100 ASN A C 1
ATOM 833 O O . ASN A 1 100 ? 12.164 -12.020 -18.447 1.00 56.22 100 ASN A O 1
ATOM 837 N N . ASP A 1 101 ? 13.109 -12.008 -20.485 1.00 55.75 101 ASP A N 1
ATOM 838 C CA . ASP A 1 101 ? 12.436 -10.779 -20.952 1.00 55.75 101 ASP A CA 1
ATOM 839 C C . ASP A 1 101 ? 10.905 -10.806 -20.744 1.00 55.75 101 ASP A C 1
ATOM 841 O O . ASP A 1 101 ? 10.322 -9.805 -20.311 1.00 55.75 101 ASP A O 1
ATOM 845 N N . ASP A 1 102 ? 10.275 -11.975 -20.917 1.00 56.59 102 ASP A N 1
ATOM 846 C CA . ASP A 1 102 ? 8.840 -12.209 -20.675 1.00 56.59 102 ASP A CA 1
ATOM 847 C C . ASP A 1 102 ? 8.434 -12.118 -19.191 1.00 56.59 102 ASP A C 1
ATOM 849 O O . ASP A 1 102 ? 7.289 -11.799 -18.871 1.00 56.59 102 ASP A O 1
ATOM 853 N N . GLY A 1 103 ? 9.367 -12.353 -18.262 1.00 54.69 103 GLY A N 1
ATOM 854 C CA . GLY A 1 103 ? 9.138 -12.312 -16.811 1.00 54.69 103 GLY A CA 1
ATOM 855 C C . GLY A 1 103 ? 8.939 -10.903 -16.242 1.00 54.69 103 GLY A C 1
ATOM 856 O O . GLY A 1 103 ? 8.608 -10.754 -15.069 1.00 54.69 103 GLY A O 1
ATOM 857 N N . SER A 1 104 ? 9.115 -9.874 -17.075 1.00 58.41 104 SER A N 1
ATOM 858 C CA . SER A 1 104 ? 8.959 -8.463 -16.705 1.00 58.41 104 SER A CA 1
ATOM 859 C C . SER A 1 104 ? 7.502 -7.988 -16.713 1.00 58.41 104 SER A C 1
ATOM 861 O O . SER A 1 104 ? 7.211 -6.908 -16.191 1.00 58.41 104 SER A O 1
ATOM 863 N N . LEU A 1 105 ? 6.606 -8.729 -17.378 1.00 65.00 105 LEU A N 1
ATOM 864 C CA . LEU A 1 105 ? 5.205 -8.360 -17.568 1.00 65.00 105 LEU A CA 1
ATOM 865 C C . LEU A 1 105 ? 4.332 -9.008 -16.489 1.00 65.00 105 LEU A C 1
ATOM 867 O O . LEU A 1 105 ? 4.110 -10.217 -16.480 1.00 65.00 105 LEU A O 1
ATOM 871 N N . PHE A 1 106 ? 3.778 -8.181 -15.607 1.00 66.56 106 PHE A N 1
ATOM 872 C CA . PHE A 1 106 ? 2.861 -8.617 -14.562 1.00 66.56 106 PHE A CA 1
ATOM 873 C C . PHE A 1 106 ? 1.427 -8.306 -14.982 1.00 66.56 106 PHE A C 1
ATOM 875 O O . PHE A 1 106 ? 1.064 -7.139 -15.121 1.00 66.56 106 PHE A O 1
ATOM 882 N N . GLN A 1 107 ? 0.604 -9.345 -15.160 1.00 66.94 107 GLN A N 1
ATOM 883 C CA . GLN A 1 107 ? -0.816 -9.215 -15.487 1.00 66.94 107 GLN A CA 1
ATOM 884 C C . GLN A 1 107 ? -1.675 -10.077 -14.560 1.00 66.94 107 GLN A C 1
ATOM 886 O O . GLN A 1 107 ? -1.551 -11.300 -14.543 1.00 66.94 107 GLN A O 1
ATOM 891 N N . PHE A 1 108 ? -2.605 -9.450 -13.840 1.00 72.25 108 PHE A N 1
ATOM 892 C CA . PHE A 1 108 ? -3.572 -10.132 -12.979 1.00 72.25 108 PHE A CA 1
ATOM 893 C C . PHE A 1 108 ? -4.955 -9.515 -13.159 1.00 72.25 108 PHE A C 1
ATOM 895 O O . PHE A 1 108 ? -5.099 -8.300 -13.236 1.00 72.25 108 PHE A O 1
ATOM 902 N N . SER A 1 109 ? -5.992 -10.344 -13.219 1.00 66.31 109 SER A N 1
ATOM 903 C CA . SER A 1 109 ? -7.378 -9.885 -13.327 1.00 66.31 109 SER A CA 1
ATOM 904 C C . SER A 1 109 ? -8.269 -10.696 -12.398 1.00 66.31 109 SER A C 1
ATOM 906 O O . SER A 1 109 ? -7.981 -11.856 -12.100 1.00 66.31 109 SER A O 1
ATOM 908 N N . THR A 1 110 ? -9.357 -10.091 -11.921 1.00 57.94 110 THR A N 1
ATOM 909 C CA . THR A 1 110 ? -10.421 -10.868 -11.282 1.00 57.94 110 TH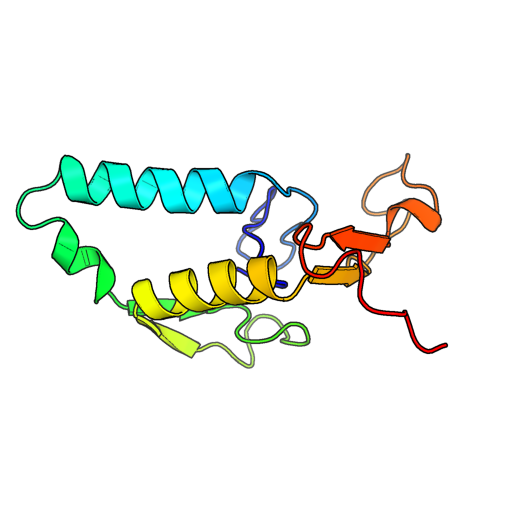R A CA 1
ATOM 910 C C . THR A 1 110 ? -11.149 -11.700 -12.336 1.00 57.94 110 THR A C 1
ATOM 912 O O . THR A 1 110 ? -11.281 -11.283 -13.486 1.00 57.94 110 THR A O 1
ATOM 915 N N . ALA A 1 111 ? -11.678 -12.864 -11.946 1.00 55.41 111 ALA A N 1
ATOM 916 C CA . ALA A 1 111 ? -12.373 -13.788 -12.853 1.00 55.41 111 ALA A CA 1
ATOM 917 C C . ALA A 1 111 ? -13.527 -13.139 -13.651 1.00 55.41 111 ALA A C 1
ATOM 919 O O . ALA A 1 111 ? -13.851 -13.592 -14.744 1.00 55.41 111 ALA A O 1
ATOM 920 N N . ARG A 1 112 ? -14.115 -12.040 -13.152 1.00 50.00 112 ARG A N 1
ATOM 921 C CA . ARG A 1 112 ? -15.127 -11.260 -13.884 1.00 50.00 112 ARG A CA 1
ATOM 922 C C . ARG A 1 112 ? -14.558 -10.474 -15.075 1.00 50.00 112 ARG A C 1
ATOM 924 O O . ARG A 1 112 ? -15.275 -10.284 -16.051 1.00 50.00 112 ARG A O 1
ATOM 931 N N . ASN A 1 113 ? -13.287 -10.074 -15.034 1.00 48.31 113 ASN A N 1
ATOM 932 C CA . ASN A 1 113 ? -12.609 -9.359 -16.123 1.00 48.31 113 ASN A CA 1
ATOM 933 C C . ASN A 1 113 ? -11.877 -10.287 -17.101 1.00 48.31 113 ASN A C 1
ATOM 935 O O . ASN A 1 113 ? -11.558 -9.856 -18.206 1.00 48.31 113 ASN A O 1
ATOM 939 N N . ALA A 1 114 ? -11.677 -11.562 -16.752 1.00 49.28 114 ALA A N 1
ATOM 940 C CA . ALA A 1 114 ? -11.106 -12.566 -17.656 1.00 49.28 114 ALA A CA 1
ATOM 941 C C . ALA A 1 114 ? -11.973 -12.824 -18.911 1.00 49.28 114 ALA A C 1
ATOM 943 O O . ALA A 1 114 ? -11.453 -13.284 -19.923 1.00 49.28 114 ALA A O 1
ATOM 944 N N . ASN A 1 115 ? -13.267 -12.474 -18.861 1.00 42.03 115 ASN A N 1
ATOM 945 C CA . ASN A 1 115 ? -14.230 -12.630 -19.958 1.00 42.03 115 ASN A CA 1
ATOM 946 C C . ASN A 1 115 ? -14.498 -11.345 -20.766 1.00 42.03 115 ASN A C 1
ATOM 948 O O . ASN A 1 115 ? -15.393 -11.343 -21.612 1.00 42.03 115 ASN A O 1
ATOM 952 N N . ARG A 1 116 ? -13.766 -10.242 -20.541 1.00 43.47 116 ARG A N 1
ATOM 953 C CA . ARG A 1 116 ? -13.849 -9.090 -21.456 1.00 43.47 116 ARG A CA 1
ATOM 954 C C . ARG A 1 116 ? -12.954 -9.339 -22.674 1.00 43.47 116 ARG A C 1
ATOM 956 O O . ARG A 1 116 ? -11.783 -9.669 -22.482 1.00 43.47 116 ARG A O 1
ATOM 963 N N . PRO A 1 117 ? -13.457 -9.162 -23.910 1.00 39.88 117 PRO A N 1
ATOM 964 C CA . PRO A 1 117 ? -12.612 -9.248 -25.092 1.00 39.88 117 PRO A CA 1
ATOM 965 C C . PRO A 1 117 ? -11.486 -8.216 -24.973 1.00 39.88 117 PRO A C 1
ATOM 967 O O . PRO A 1 117 ? -11.731 -7.028 -24.749 1.00 39.88 117 PRO A O 1
ATOM 970 N N . ARG A 1 118 ? -10.241 -8.692 -25.067 1.00 45.50 118 ARG A N 1
ATOM 971 C CA . ARG A 1 118 ? -9.062 -7.836 -25.197 1.00 45.50 118 ARG A CA 1
ATOM 972 C C . ARG A 1 118 ? -9.097 -7.262 -26.609 1.00 45.50 118 ARG A C 1
ATOM 974 O O . ARG A 1 118 ? -8.790 -7.980 -27.555 1.00 45.50 118 ARG A O 1
ATOM 981 N N . ASN A 1 119 ? -9.532 -6.014 -26.750 1.00 36.56 119 ASN A N 1
ATOM 982 C CA . ASN A 1 119 ? -9.364 -5.303 -28.011 1.00 36.56 119 ASN A CA 1
ATOM 983 C C . ASN A 1 119 ? -7.863 -5.057 -28.217 1.00 36.56 119 ASN A C 1
ATOM 985 O O . ASN A 1 119 ? -7.200 -4.551 -27.308 1.00 36.56 119 ASN A O 1
ATOM 989 N N . LEU A 1 120 ? -7.382 -5.531 -29.370 1.00 37.47 120 LEU A N 1
ATOM 990 C CA . LEU A 1 120 ? -6.031 -5.376 -29.915 1.00 37.47 120 LEU A CA 1
ATOM 991 C C . LEU A 1 120 ? -5.650 -3.903 -30.082 1.00 37.47 120 LEU A C 1
ATOM 993 O O . LEU A 1 120 ? -6.551 -3.109 -30.439 1.00 37.47 120 LEU A O 1
#

Sequence (120 aa):
MRHGLIPNLLAEGQTSRYNCRDAVWFWLYAIVKYIQKAPHGEQILRDKVLRLYPHDEAIYGIDQKEEELHATMFDALSRHFNGISFRERNAGRQIDEHMNDDGSLFQFSTARNANRPRNL

Radius of gyration: 16.0 Å; chains: 1; bounding box: 36×30×52 Å

Organism: Ascaris lumbricoides (NCBI:txid6252)